Protein AF-A0A679FLA9-F1 (afdb_monomer_lite)

Radius of gyration: 12.23 Å; chains: 1; bounding box: 27×24×30 Å

Foldseek 3Di:
DEDEDDDDCPVVVVVVVCVVCPPDDDDYHYPVPDDPVVVVCCVVPNDDPDDDPDD

Sequence (55 aa):
MCIDYIGKQKWKIEDDIDEIVGIYLCDVLFFDALNEAIKRQIERDGKTIYEKSPS

InterPro domains:
  IPR043519 Nucleotidyltransferase superfamily [G3DSA:3.30.460.10] (4-54)

pLDDT: mean 87.19, std 6.48, range [65.56, 96.38]

Secondary structure (DSSP, 8-state):
-EE---SS-HHHHHHHHHHHHTTS----EEGGG--HHHHHHHHHH---S--PPP-

Organism: NCBI:txid129338

Structure (mmCIF, N/CA/C/O backbone):
data_AF-A0A679FLA9-F1
#
_entry.id   AF-A0A679FLA9-F1
#
loop_
_atom_site.group_PDB
_atom_site.id
_atom_site.type_symbol
_atom_site.label_atom_id
_atom_site.label_alt_id
_atom_site.label_comp_id
_atom_site.label_asym_id
_atom_site.label_entity_id
_atom_site.label_seq_id
_atom_site.pdbx_PDB_ins_code
_atom_site.Cartn_x
_atom_site.Cartn_y
_atom_site.Cartn_z
_atom_site.occupancy
_atom_site.B_iso_or_equiv
_atom_site.auth_seq_id
_atom_site.auth_comp_id
_atom_site.auth_asym_id
_atom_site.auth_atom_id
_atom_site.pdbx_PDB_model_num
ATOM 1 N N . MET A 1 1 ? -5.606 -1.149 -4.231 1.00 87.88 1 MET A N 1
ATOM 2 C CA . MET A 1 1 ? -4.754 -1.694 -3.156 1.00 87.88 1 MET A CA 1
ATOM 3 C C . MET A 1 1 ? -3.798 -0.607 -2.694 1.00 87.88 1 MET A C 1
ATOM 5 O O . MET A 1 1 ? -3.154 -0.003 -3.535 1.00 87.88 1 MET A O 1
ATOM 9 N N . CYS A 1 2 ? -3.733 -0.314 -1.393 1.00 91.19 2 CYS A N 1
ATOM 10 C CA . CYS A 1 2 ? -2.801 0.685 -0.858 1.00 91.19 2 CYS A CA 1
ATOM 11 C C . CYS A 1 2 ? -1.580 -0.001 -0.244 1.00 91.19 2 CYS A C 1
ATOM 13 O O . CYS A 1 2 ? -1.742 -0.969 0.499 1.00 91.19 2 CYS A O 1
ATOM 15 N N . ILE A 1 3 ? -0.386 0.515 -0.531 1.00 90.31 3 ILE A N 1
ATOM 16 C CA . ILE A 1 3 ? 0.888 -0.049 -0.089 1.00 90.31 3 ILE A CA 1
ATOM 17 C C . ILE A 1 3 ? 1.694 1.020 0.636 1.00 90.31 3 ILE A C 1
ATOM 19 O O . ILE A 1 3 ? 1.923 2.111 0.111 1.00 90.31 3 ILE A O 1
ATOM 23 N N . ASP A 1 4 ? 2.154 0.675 1.833 1.00 87.62 4 ASP A N 1
ATOM 24 C CA . ASP A 1 4 ? 3.214 1.403 2.518 1.00 87.62 4 ASP A CA 1
ATOM 25 C C . ASP A 1 4 ? 4.543 0.671 2.285 1.00 87.62 4 ASP A C 1
ATOM 27 O O . ASP A 1 4 ? 4.675 -0.519 2.582 1.00 87.62 4 ASP A O 1
ATOM 31 N N . TYR A 1 5 ? 5.510 1.351 1.667 1.00 81.94 5 TYR A N 1
ATOM 32 C CA . TYR A 1 5 ? 6.755 0.744 1.200 1.00 81.94 5 TYR A CA 1
ATOM 33 C C . TYR A 1 5 ? 7.970 1.570 1.613 1.00 81.94 5 TYR A C 1
ATOM 35 O O . TYR A 1 5 ? 8.109 2.738 1.259 1.00 81.94 5 TYR A O 1
ATOM 43 N N . ILE A 1 6 ? 8.909 0.912 2.295 1.00 77.31 6 ILE A N 1
ATOM 44 C CA . ILE A 1 6 ? 10.134 1.517 2.835 1.00 77.31 6 ILE A CA 1
ATOM 45 C C . ILE A 1 6 ? 11.330 1.228 1.907 1.00 77.31 6 ILE A C 1
ATOM 47 O O . ILE A 1 6 ? 12.381 0.747 2.330 1.00 77.31 6 ILE A O 1
ATOM 51 N N . GLY A 1 7 ? 11.186 1.486 0.607 1.00 78.50 7 GLY A N 1
ATOM 52 C CA . GLY A 1 7 ? 12.287 1.356 -0.350 1.00 78.50 7 GLY A CA 1
ATOM 53 C C . GLY A 1 7 ? 12.195 2.347 -1.507 1.00 78.50 7 GLY A C 1
ATOM 54 O O . GLY A 1 7 ? 11.318 3.202 -1.555 1.00 78.50 7 GLY A O 1
ATOM 55 N N . LYS A 1 8 ? 1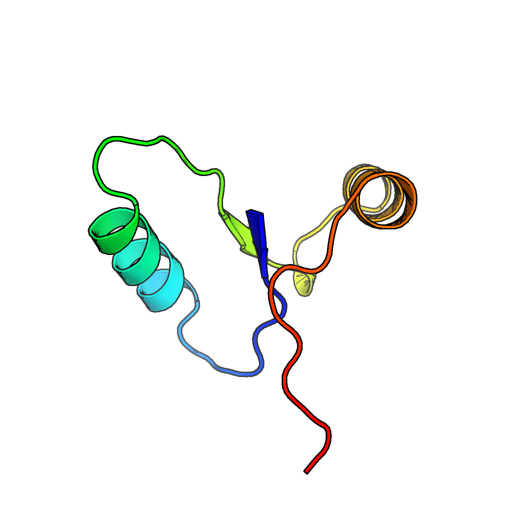3.154 2.278 -2.438 1.00 75.38 8 LYS A N 1
ATOM 56 C CA . LYS A 1 8 ? 13.370 3.349 -3.433 1.00 75.38 8 LYS A CA 1
ATOM 57 C C . LYS A 1 8 ? 12.702 3.119 -4.793 1.00 75.38 8 LYS A C 1
ATOM 59 O O . LYS A 1 8 ? 12.525 4.072 -5.541 1.00 75.38 8 LYS A O 1
ATOM 64 N N . GLN A 1 9 ? 12.361 1.879 -5.138 1.00 84.62 9 GLN A N 1
ATOM 65 C CA . GLN A 1 9 ? 11.880 1.509 -6.477 1.00 84.62 9 GLN A CA 1
ATOM 66 C C . GLN A 1 9 ? 10.386 1.174 -6.454 1.00 84.62 9 GLN A C 1
ATOM 68 O O . GLN A 1 9 ? 10.019 0.007 -6.411 1.00 84.62 9 GLN A O 1
ATOM 73 N N . LYS A 1 10 ? 9.537 2.206 -6.445 1.00 83.25 10 LYS A N 1
ATOM 74 C CA . LYS A 1 10 ? 8.071 2.057 -6.449 1.00 83.25 10 LYS A CA 1
ATOM 75 C C . LYS A 1 10 ? 7.532 1.458 -7.752 1.00 83.25 10 LYS A C 1
ATOM 77 O O . LYS A 1 10 ? 6.735 0.537 -7.689 1.00 83.25 10 LYS A O 1
ATOM 82 N N . TRP A 1 11 ? 8.046 1.910 -8.898 1.00 83.62 11 TRP A N 1
ATOM 83 C CA . TRP A 1 11 ? 7.653 1.418 -10.228 1.00 83.62 11 TRP A CA 1
ATOM 84 C C . TRP A 1 11 ? 7.805 -0.102 -10.367 1.00 83.62 11 TRP A C 1
ATOM 86 O O . TRP A 1 11 ? 6.947 -0.768 -10.919 1.00 83.62 11 TRP A O 1
ATOM 96 N N . LYS A 1 12 ? 8.872 -0.667 -9.790 1.00 86.69 12 LYS A N 1
ATOM 97 C CA . LYS A 1 12 ? 9.114 -2.108 -9.835 1.00 86.69 12 LYS A CA 1
ATOM 98 C C . LYS A 1 12 ? 8.056 -2.890 -9.052 1.00 86.69 12 LYS A C 1
ATOM 100 O O . LYS A 1 12 ? 7.722 -4.000 -9.426 1.00 86.69 12 LYS A O 1
ATOM 105 N N . ILE A 1 13 ? 7.531 -2.310 -7.972 1.00 87.00 13 ILE A N 1
ATOM 106 C CA . ILE A 1 13 ? 6.454 -2.930 -7.190 1.00 87.00 13 ILE A CA 1
ATOM 107 C C . ILE A 1 13 ? 5.154 -2.932 -7.985 1.00 87.00 13 ILE A C 1
ATOM 109 O O . ILE A 1 13 ? 4.435 -3.919 -7.928 1.00 87.00 13 ILE A O 1
ATOM 113 N N . GLU A 1 14 ? 4.851 -1.844 -8.695 1.00 85.81 14 GLU A N 1
ATOM 114 C CA . GLU A 1 14 ? 3.686 -1.791 -9.586 1.00 85.81 14 GLU A CA 1
ATOM 115 C C . GLU A 1 14 ? 3.798 -2.865 -10.674 1.00 85.81 14 GLU A C 1
ATOM 117 O O . GLU A 1 14 ? 2.898 -3.691 -10.770 1.00 85.81 14 GLU A O 1
ATOM 122 N N . ASP A 1 15 ? 4.937 -2.943 -11.376 1.00 87.81 15 ASP A N 1
ATOM 123 C CA . ASP A 1 15 ? 5.189 -3.972 -12.399 1.00 87.81 15 ASP A CA 1
ATOM 124 C C . ASP A 1 15 ? 5.068 -5.402 -11.831 1.00 87.81 15 ASP A C 1
ATOM 126 O O . ASP A 1 15 ? 4.380 -6.244 -12.409 1.00 87.81 15 ASP A O 1
ATOM 130 N N . ASP A 1 16 ? 5.700 -5.678 -10.681 1.00 88.56 16 ASP A N 1
ATOM 131 C CA . ASP A 1 16 ? 5.666 -7.002 -10.042 1.00 88.56 16 ASP A CA 1
ATOM 132 C C . ASP A 1 16 ? 4.225 -7.380 -9.631 1.00 88.56 16 ASP A C 1
ATOM 134 O O . ASP A 1 16 ? 3.817 -8.540 -9.735 1.00 88.56 16 ASP A O 1
ATOM 138 N N . ILE A 1 17 ? 3.430 -6.414 -9.154 1.00 87.12 17 ILE A N 1
ATOM 139 C CA . ILE A 1 17 ? 2.024 -6.640 -8.794 1.00 87.12 17 ILE A CA 1
ATOM 140 C C . ILE A 1 17 ? 1.184 -6.872 -10.041 1.00 87.12 17 ILE A C 1
ATOM 142 O O . ILE A 1 17 ? 0.390 -7.810 -10.046 1.00 87.12 17 ILE A O 1
ATOM 146 N N . ASP A 1 18 ? 1.351 -6.066 -11.082 1.00 85.56 18 ASP A N 1
ATOM 147 C CA . ASP A 1 18 ? 0.607 -6.218 -12.329 1.00 85.56 18 ASP A CA 1
ATOM 148 C C . ASP A 1 18 ? 0.888 -7.585 -12.973 1.00 85.56 18 ASP A C 1
ATOM 150 O O . ASP A 1 18 ? -0.038 -8.248 -13.445 1.00 85.56 18 ASP A O 1
ATOM 154 N N . GLU A 1 19 ? 2.129 -8.079 -12.903 1.00 87.88 19 GLU A N 1
ATOM 155 C CA . GLU A 1 19 ? 2.483 -9.431 -13.351 1.00 87.88 19 GLU A CA 1
ATOM 156 C C . GLU A 1 19 ? 1.779 -10.525 -12.526 1.00 87.88 19 GLU A C 1
ATOM 158 O O . GLU A 1 19 ? 1.242 -11.484 -13.088 1.00 87.88 19 GLU A O 1
ATOM 163 N N . ILE A 1 20 ? 1.742 -10.387 -11.196 1.00 88.00 20 ILE A N 1
ATOM 164 C CA . ILE A 1 20 ? 1.132 -11.377 -10.290 1.00 88.00 20 ILE A CA 1
ATOM 165 C C . ILE A 1 20 ? -0.396 -11.386 -10.403 1.00 88.00 20 ILE A C 1
ATOM 167 O O . ILE A 1 20 ? -1.029 -12.445 -10.386 1.00 88.00 20 ILE A O 1
ATOM 171 N N . VAL A 1 21 ? -0.999 -10.202 -10.457 1.00 85.38 21 VAL A N 1
ATOM 172 C CA . VAL A 1 21 ? -2.451 -10.007 -10.459 1.00 85.38 21 VAL A CA 1
ATOM 173 C C . VAL A 1 21 ? -3.020 -10.235 -11.870 1.00 85.38 21 VAL A C 1
ATOM 175 O O . VAL A 1 21 ? -4.174 -10.653 -12.021 1.00 85.38 21 VAL A O 1
ATOM 178 N N . GLY A 1 22 ? -2.184 -10.096 -12.902 1.00 79.12 22 GLY A N 1
ATOM 179 C CA . GLY A 1 22 ? -2.432 -10.568 -14.258 1.00 79.12 22 GLY A CA 1
ATOM 180 C C . GLY A 1 22 ? -3.619 -9.870 -14.917 1.00 79.12 22 GLY A C 1
ATOM 181 O O . GLY A 1 22 ? -3.572 -8.687 -15.228 1.00 79.12 22 GLY A O 1
ATOM 182 N N . ILE A 1 23 ? -4.702 -10.615 -15.173 1.00 75.94 23 ILE A N 1
ATOM 183 C CA . ILE A 1 23 ? -5.898 -10.087 -15.860 1.00 75.94 23 ILE A CA 1
ATOM 184 C C . ILE A 1 23 ? -6.821 -9.264 -14.953 1.00 75.94 23 ILE A C 1
ATOM 186 O O . ILE A 1 23 ? -7.782 -8.665 -15.440 1.00 75.94 23 ILE A O 1
ATOM 190 N N . TYR A 1 24 ? -6.595 -9.283 -13.639 1.00 75.19 24 TYR A N 1
ATOM 191 C CA . TYR A 1 24 ? -7.393 -8.494 -12.712 1.00 75.19 24 TYR A CA 1
ATOM 192 C C . TYR A 1 24 ? -6.826 -7.077 -12.658 1.00 75.19 24 TYR A C 1
ATOM 194 O O . TYR A 1 24 ? -5.658 -6.874 -12.351 1.00 75.19 24 TYR A O 1
ATOM 202 N N . LEU A 1 25 ? -7.661 -6.080 -12.943 1.00 74.38 25 LEU A N 1
ATOM 203 C CA . LEU A 1 25 ? -7.257 -4.688 -12.794 1.00 74.38 25 LEU A CA 1
ATOM 204 C C . LEU A 1 25 ? -7.152 -4.364 -11.296 1.00 74.38 25 LEU A C 1
ATOM 206 O O . LEU A 1 25 ? -8.143 -4.477 -10.567 1.00 74.38 25 LEU A O 1
ATOM 210 N N . CYS A 1 26 ? -5.967 -3.972 -10.834 1.00 82.56 26 CYS A N 1
ATOM 211 C CA . CYS A 1 26 ? -5.750 -3.524 -9.465 1.00 82.56 26 CYS A CA 1
ATOM 212 C C . CYS A 1 26 ? -5.145 -2.123 -9.464 1.00 82.56 26 CYS A C 1
ATOM 214 O O . CYS A 1 26 ? -3.995 -1.948 -9.841 1.00 82.56 26 CYS A O 1
ATOM 216 N N . ASP A 1 27 ? -5.889 -1.127 -8.981 1.00 85.31 27 ASP A N 1
ATOM 217 C CA . ASP A 1 27 ? -5.318 0.205 -8.781 1.00 85.31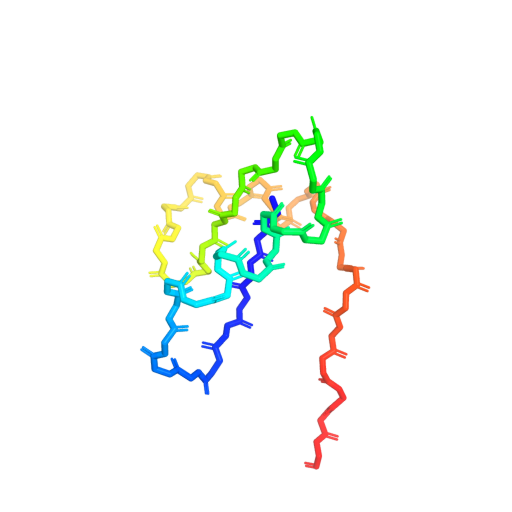 27 ASP A CA 1
ATOM 218 C C . ASP A 1 27 ? -4.349 0.166 -7.595 1.00 85.31 27 ASP A C 1
ATOM 220 O O . ASP A 1 27 ? -4.778 0.087 -6.436 1.00 85.31 27 ASP A O 1
ATOM 224 N N . VAL A 1 28 ? -3.045 0.190 -7.862 1.00 86.88 28 VAL A N 1
ATOM 225 C CA . VAL A 1 28 ? -2.012 0.275 -6.825 1.00 86.88 28 VAL A CA 1
ATOM 226 C C . VAL A 1 28 ? -1.813 1.738 -6.428 1.00 86.88 28 VAL A C 1
ATOM 228 O O . VAL A 1 28 ? -1.608 2.611 -7.262 1.00 86.88 28 VAL A O 1
ATOM 231 N N . LEU A 1 29 ? -1.906 2.016 -5.128 1.00 89.56 29 LEU A N 1
ATOM 232 C CA . LEU A 1 29 ? -1.689 3.340 -4.549 1.00 89.56 29 LEU A CA 1
ATOM 233 C C . LEU A 1 29 ? -0.584 3.263 -3.497 1.00 89.56 29 LEU A C 1
ATOM 235 O O . LEU A 1 29 ? -0.555 2.330 -2.693 1.00 89.56 29 LEU A O 1
ATOM 239 N N . PHE A 1 30 ? 0.277 4.277 -3.445 1.00 90.19 30 PHE A N 1
ATOM 240 C CA . PHE A 1 30 ? 1.290 4.402 -2.399 1.00 90.19 30 PHE A CA 1
ATOM 241 C C . PHE A 1 30 ? 0.815 5.315 -1.276 1.00 90.19 30 PHE A C 1
ATOM 243 O O . PHE A 1 30 ? 0.306 6.407 -1.531 1.00 90.19 30 PHE A O 1
ATOM 250 N N . PHE A 1 31 ? 1.015 4.874 -0.033 1.00 88.62 31 PHE A N 1
ATOM 251 C CA . PHE A 1 31 ? 0.519 5.555 1.164 1.00 88.62 31 PHE A CA 1
ATOM 252 C C . PHE A 1 31 ? 0.995 7.014 1.272 1.00 88.62 31 PHE A C 1
ATOM 254 O O . PHE A 1 31 ? 0.229 7.894 1.661 1.00 88.62 31 PHE A O 1
ATOM 261 N N . ASP A 1 32 ? 2.233 7.294 0.866 1.00 87.25 32 ASP A N 1
ATOM 262 C CA . ASP A 1 32 ? 2.836 8.630 0.905 1.00 87.25 32 ASP A CA 1
ATOM 263 C C . ASP A 1 32 ? 2.368 9.574 -0.218 1.00 87.25 32 ASP A C 1
ATOM 265 O O . ASP A 1 32 ? 2.673 10.765 -0.183 1.00 87.25 32 ASP A O 1
ATOM 269 N N . ALA A 1 33 ? 1.618 9.064 -1.197 1.00 87.94 33 ALA A N 1
ATOM 270 C CA . ALA A 1 33 ? 1.043 9.830 -2.302 1.00 87.94 33 ALA A CA 1
ATOM 271 C C . ALA A 1 33 ? -0.488 9.978 -2.198 1.00 87.94 33 ALA A C 1
ATOM 273 O O . ALA A 1 33 ? -1.130 10.493 -3.117 1.00 87.94 33 ALA A O 1
ATOM 274 N N . LEU A 1 34 ? -1.095 9.528 -1.094 1.00 91.12 34 LEU A N 1
ATOM 275 C CA . LEU A 1 34 ? -2.535 9.630 -0.888 1.00 91.12 34 LEU A CA 1
ATOM 276 C C . LEU A 1 34 ? -2.961 11.058 -0.556 1.00 91.12 34 LEU A C 1
ATOM 278 O O . LEU A 1 34 ? -2.331 11.758 0.234 1.00 91.12 34 LEU A O 1
ATOM 282 N N . ASN A 1 35 ? -4.113 11.456 -1.087 1.00 93.75 35 ASN A N 1
ATOM 283 C CA . ASN A 1 35 ? -4.827 12.605 -0.548 1.00 93.75 35 ASN A CA 1
ATOM 284 C C . ASN A 1 35 ? -5.609 12.219 0.724 1.00 93.75 35 ASN A C 1
ATOM 286 O O . ASN A 1 35 ? -5.934 11.052 0.958 1.00 93.75 35 ASN A O 1
ATOM 290 N N . GLU A 1 36 ? -5.976 13.227 1.514 1.00 94.81 36 GLU A N 1
ATOM 291 C CA . GLU A 1 36 ? -6.680 13.047 2.791 1.00 94.81 36 GLU A CA 1
ATOM 292 C C . GLU A 1 36 ? -8.044 12.352 2.662 1.00 94.81 36 GLU A C 1
ATOM 294 O O . GLU A 1 36 ? -8.473 11.642 3.571 1.00 94.81 36 GLU A O 1
ATOM 299 N N . ALA A 1 37 ? -8.745 12.529 1.539 1.00 95.50 37 ALA A N 1
ATOM 300 C CA . ALA A 1 37 ? -10.054 11.914 1.338 1.00 95.50 37 ALA A CA 1
ATOM 301 C C . ALA A 1 37 ? -9.938 10.394 1.163 1.00 95.50 37 ALA A C 1
ATOM 303 O O . ALA A 1 37 ? -10.667 9.645 1.814 1.00 95.50 37 ALA A O 1
ATOM 304 N N . ILE A 1 38 ? -8.998 9.942 0.329 1.00 92.75 38 ILE A N 1
ATOM 305 C CA . ILE A 1 38 ? -8.731 8.516 0.103 1.00 92.75 38 ILE A CA 1
ATOM 306 C C . ILE A 1 38 ? -8.162 7.884 1.371 1.00 92.75 38 ILE A C 1
ATOM 308 O O . ILE A 1 38 ? -8.602 6.806 1.766 1.00 92.75 38 ILE A O 1
ATOM 312 N N . LYS A 1 39 ? -7.246 8.577 2.056 1.00 94.25 39 LYS A N 1
ATOM 313 C CA . LYS A 1 39 ? -6.680 8.107 3.324 1.00 94.25 39 LYS A CA 1
ATOM 314 C C . LYS A 1 39 ? -7.772 7.793 4.353 1.00 94.25 39 LYS A C 1
ATOM 316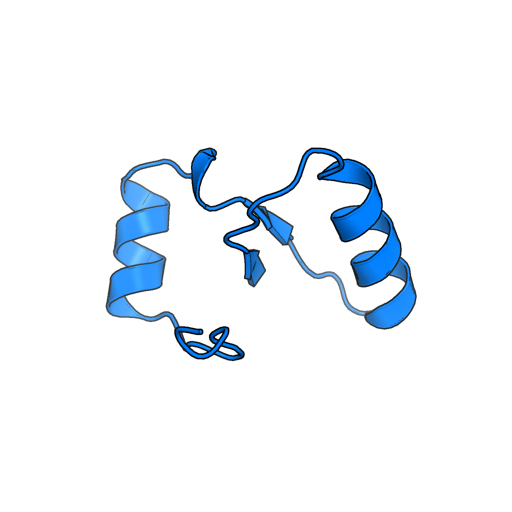 O O . LYS A 1 39 ? -7.805 6.689 4.884 1.00 94.25 39 LYS A O 1
ATOM 321 N N . ARG A 1 40 ? -8.736 8.702 4.544 1.00 95.69 40 ARG A N 1
ATOM 322 C CA . ARG A 1 40 ? -9.881 8.487 5.450 1.00 95.69 40 ARG A CA 1
ATOM 323 C C . ARG A 1 40 ? -10.779 7.323 5.036 1.00 95.69 40 ARG A C 1
ATOM 325 O O . ARG A 1 40 ? -11.321 6.643 5.899 1.00 95.69 40 ARG A O 1
ATOM 332 N N . GLN A 1 41 ? -10.972 7.102 3.735 1.00 95.00 41 GLN A N 1
ATOM 333 C CA . GLN A 1 41 ? -11.749 5.956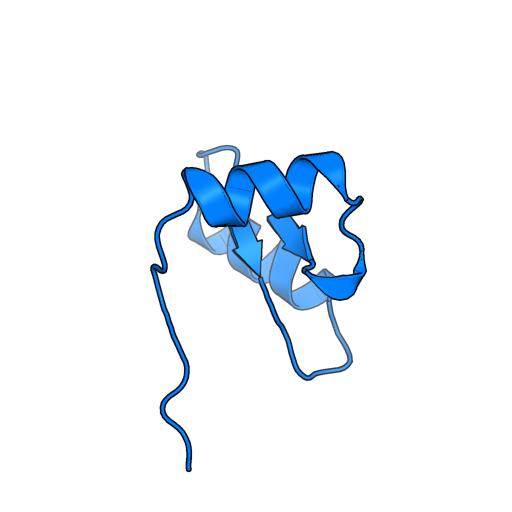 3.250 1.00 95.00 41 GLN A CA 1
ATOM 334 C C . GLN A 1 41 ? -11.035 4.636 3.553 1.00 95.00 41 GLN A C 1
ATOM 336 O O . GLN A 1 41 ? -11.672 3.698 4.021 1.00 95.00 41 GLN A O 1
ATOM 341 N N . ILE A 1 42 ? -9.716 4.579 3.354 1.00 93.31 42 ILE A N 1
ATOM 342 C CA . ILE A 1 42 ? -8.904 3.401 3.686 1.00 93.31 42 ILE A CA 1
ATOM 343 C C . ILE A 1 42 ? -8.910 3.146 5.196 1.00 93.31 42 ILE A C 1
ATOM 345 O O . ILE A 1 42 ? -9.087 2.010 5.611 1.00 93.31 42 ILE A O 1
ATOM 349 N N . GLU A 1 43 ? -8.765 4.178 6.025 1.00 93.19 43 GLU A N 1
ATOM 350 C CA . GLU A 1 43 ? -8.816 4.028 7.487 1.00 93.19 43 GLU A CA 1
ATOM 351 C C . GLU A 1 43 ? -10.191 3.547 7.982 1.00 93.19 43 GLU A C 1
ATOM 353 O O . GLU A 1 43 ? -10.267 2.797 8.953 1.00 93.19 43 GLU A O 1
ATOM 358 N N . ARG A 1 44 ? -11.279 3.964 7.320 1.00 96.38 44 ARG A N 1
ATOM 359 C CA . ARG A 1 44 ? -12.652 3.594 7.694 1.00 96.38 44 ARG A CA 1
ATOM 360 C C . ARG A 1 44 ? -13.053 2.199 7.211 1.00 96.38 44 ARG A C 1
ATOM 362 O O . ARG A 1 44 ? -13.631 1.439 7.982 1.00 96.38 44 ARG A O 1
ATOM 369 N N . ASP A 1 45 ? -12.798 1.902 5.939 1.00 96.12 45 ASP A N 1
ATOM 370 C CA . ASP A 1 45 ? -13.359 0.736 5.239 1.00 96.12 45 ASP A CA 1
ATOM 371 C C . ASP A 1 45 ? -12.289 -0.278 4.808 1.00 96.12 45 ASP A C 1
ATOM 373 O O . ASP A 1 45 ? -12.608 -1.390 4.383 1.00 96.12 45 ASP A O 1
ATOM 377 N N . GLY A 1 46 ? -11.016 0.110 4.864 1.00 92.50 46 GLY A N 1
ATOM 378 C CA . GLY A 1 46 ? -9.906 -0.716 4.423 1.00 92.50 46 GLY A CA 1
ATOM 379 C C . GLY A 1 46 ? -9.696 -1.927 5.321 1.00 92.50 46 GLY A C 1
ATOM 380 O O . GLY A 1 46 ? -10.025 -1.946 6.507 1.00 9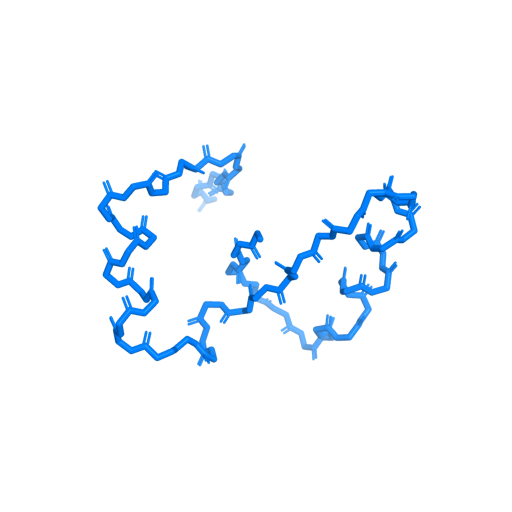2.50 46 GLY A O 1
ATOM 381 N N . LYS A 1 47 ? -9.100 -2.964 4.735 1.00 95.44 47 LYS A N 1
ATOM 382 C CA . LYS A 1 47 ? -8.692 -4.168 5.450 1.00 95.44 47 LYS A CA 1
ATOM 383 C C . LYS A 1 47 ? -7.207 -4.399 5.235 1.00 95.44 47 LYS A C 1
ATOM 385 O O . LYS A 1 47 ? -6.760 -4.496 4.095 1.00 95.44 47 LYS A O 1
ATOM 390 N N . THR A 1 48 ? -6.460 -4.524 6.325 1.00 93.06 48 THR A N 1
ATOM 391 C CA . THR A 1 48 ? -5.044 -4.895 6.274 1.00 93.06 48 THR A CA 1
ATOM 392 C C . THR A 1 48 ? -4.914 -6.330 5.773 1.00 93.06 48 THR A C 1
ATOM 394 O O . THR A 1 48 ? -5.450 -7.259 6.377 1.00 93.06 48 THR A O 1
ATOM 397 N N . ILE A 1 49 ? -4.229 -6.503 4.642 1.00 91.50 49 ILE A N 1
ATOM 398 C CA . ILE A 1 49 ? -3.980 -7.815 4.019 1.00 91.50 49 ILE A CA 1
ATOM 399 C C . ILE A 1 49 ? -2.617 -8.362 4.462 1.00 91.50 49 ILE A C 1
ATOM 401 O O . ILE A 1 49 ? -2.441 -9.569 4.603 1.00 91.50 49 ILE A O 1
ATOM 405 N N . TYR A 1 50 ? -1.665 -7.466 4.717 1.00 90.12 50 TYR A N 1
ATOM 406 C CA . TYR A 1 50 ? -0.329 -7.786 5.1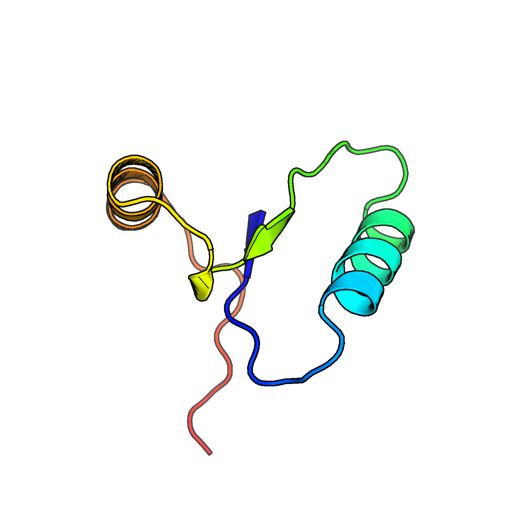86 1.00 90.12 50 TYR A CA 1
ATOM 407 C C . TYR A 1 50 ? 0.198 -6.639 6.048 1.00 90.12 50 TYR A C 1
ATOM 409 O O . TYR A 1 50 ? 0.030 -5.471 5.703 1.00 90.12 50 TYR A O 1
ATOM 417 N N . GLU A 1 51 ? 0.861 -6.987 7.143 1.00 91.06 51 GLU A N 1
ATOM 418 C CA . GLU A 1 51 ? 1.609 -6.063 7.984 1.00 91.06 51 GLU A CA 1
ATOM 419 C C . GLU A 1 51 ? 2.946 -6.724 8.316 1.00 91.06 51 GLU A C 1
ATOM 421 O O . GLU A 1 51 ? 2.992 -7.874 8.762 1.00 91.06 51 GLU A O 1
ATOM 426 N N . LYS A 1 52 ? 4.052 -6.020 8.059 1.00 86.19 52 LYS A N 1
ATOM 427 C CA . LYS A 1 52 ? 5.375 -6.527 8.420 1.00 86.19 52 LYS A CA 1
ATOM 428 C C . LYS A 1 52 ? 5.480 -6.518 9.944 1.00 86.19 52 LYS A C 1
ATOM 430 O O . LYS A 1 52 ? 5.333 -5.464 10.555 1.00 86.19 52 LYS A O 1
ATOM 435 N N . SER A 1 53 ? 5.777 -7.667 10.550 1.00 85.44 53 SER A N 1
ATOM 436 C CA . SER A 1 53 ? 5.998 -7.730 11.996 1.00 85.44 53 SER A CA 1
ATOM 437 C C . SER A 1 53 ? 7.126 -6.772 12.410 1.00 85.44 53 SER A C 1
ATOM 439 O O . SER A 1 53 ? 8.144 -6.711 11.707 1.00 85.44 53 SER A O 1
ATOM 441 N N . PRO A 1 54 ? 6.978 -6.039 13.529 1.00 78.50 54 PRO A N 1
ATOM 442 C CA . PRO A 1 54 ? 8.072 -5.254 14.082 1.00 78.50 54 PRO A CA 1
ATOM 443 C C . PRO A 1 54 ? 9.246 -6.194 14.379 1.00 78.50 54 PRO A C 1
ATOM 445 O O . PRO A 1 54 ? 9.067 -7.208 15.054 1.00 78.50 54 PRO A O 1
ATOM 448 N N . SER A 1 55 ? 10.413 -5.887 13.814 1.00 65.56 55 SER A N 1
ATOM 449 C CA . SER A 1 55 ? 11.678 -6.588 14.069 1.00 65.56 55 SER A CA 1
ATOM 450 C C . SER A 1 55 ? 12.337 -6.107 15.349 1.00 65.56 55 SER A C 1
ATOM 452 O O . SER A 1 55 ? 12.366 -4.864 15.511 1.00 65.56 55 SER A O 1
#